Protein AF-A0A966K617-F1 (afdb_monomer_lite)

Structure (mmCIF, N/CA/C/O backbone):
data_AF-A0A966K617-F1
#
_entry.id   AF-A0A966K617-F1
#
loop_
_atom_site.group_PDB
_atom_site.id
_atom_site.type_symbol
_atom_site.label_atom_id
_atom_site.label_alt_id
_atom_site.label_comp_id
_atom_site.label_asym_id
_atom_site.label_entity_id
_atom_site.label_seq_id
_atom_site.pdbx_PDB_ins_code
_atom_site.Cartn_x
_atom_site.Cartn_y
_atom_site.Cartn_z
_atom_site.occupancy
_atom_site.B_iso_or_equiv
_atom_site.auth_seq_id
_atom_site.auth_comp_id
_atom_site.auth_asym_id
_atom_site.auth_atom_id
_atom_site.pdbx_PDB_model_num
ATOM 1 N N . MET A 1 1 ? 41.669 4.264 -52.431 1.00 49.34 1 MET A N 1
ATOM 2 C CA . MET A 1 1 ? 40.258 4.720 -52.431 1.00 49.34 1 MET A CA 1
ATOM 3 C C . MET A 1 1 ? 39.314 3.876 -51.551 1.00 49.34 1 MET A C 1
ATOM 5 O O . MET A 1 1 ? 38.221 4.343 -51.289 1.00 49.34 1 MET A O 1
ATOM 9 N N . GLY A 1 2 ? 39.695 2.695 -51.030 1.00 57.81 2 GLY A N 1
ATOM 10 C CA . GLY A 1 2 ? 38.775 1.830 -50.255 1.00 57.81 2 GLY A CA 1
ATOM 11 C C . GLY A 1 2 ? 38.587 2.154 -48.763 1.00 57.81 2 GLY A C 1
ATOM 12 O O . GLY A 1 2 ? 37.581 1.767 -48.182 1.00 57.81 2 GLY A O 1
ATOM 13 N N . HIS A 1 3 ? 39.504 2.894 -48.127 1.00 57.59 3 HIS A N 1
ATOM 14 C CA . HIS A 1 3 ? 39.409 3.154 -46.683 1.00 57.59 3 HIS A CA 1
ATOM 15 C C . HIS A 1 3 ? 38.232 4.062 -46.298 1.00 57.59 3 HIS A C 1
ATOM 17 O O . HIS A 1 3 ? 37.637 3.848 -45.252 1.00 57.59 3 HIS A O 1
ATOM 23 N N . HIS A 1 4 ? 37.863 5.041 -47.129 1.00 59.19 4 HIS A N 1
ATOM 24 C CA . HIS A 1 4 ? 36.828 6.031 -46.799 1.00 59.19 4 HIS A CA 1
ATOM 25 C C . HIS A 1 4 ? 35.401 5.448 -46.816 1.00 59.19 4 HIS A C 1
ATOM 27 O O . HIS A 1 4 ? 34.554 5.881 -46.039 1.00 59.19 4 HIS A O 1
ATOM 33 N N . TYR A 1 5 ? 35.138 4.440 -47.656 1.00 62.50 5 TYR A N 1
ATOM 34 C CA . TYR A 1 5 ? 33.824 3.786 -47.741 1.00 62.50 5 TYR A CA 1
ATOM 35 C C . TYR A 1 5 ? 33.515 2.952 -46.485 1.00 62.50 5 TYR A C 1
ATOM 37 O O . TYR A 1 5 ? 32.450 3.102 -45.894 1.00 62.50 5 TYR A O 1
ATOM 45 N N . GLY A 1 6 ? 34.493 2.188 -45.982 1.00 71.38 6 GLY A N 1
ATOM 46 C CA . GLY A 1 6 ? 34.322 1.367 -44.774 1.00 71.38 6 GLY A CA 1
ATOM 47 C C . GLY A 1 6 ? 34.235 2.147 -43.450 1.00 71.38 6 GLY A C 1
ATOM 48 O O . GLY A 1 6 ? 33.908 1.565 -42.416 1.00 71.38 6 GLY A O 1
ATOM 49 N N . TRP A 1 7 ? 34.549 3.449 -43.431 1.00 73.12 7 TRP A N 1
ATOM 50 C CA . TRP A 1 7 ? 34.250 4.321 -42.283 1.00 73.12 7 TRP A CA 1
ATOM 51 C C . TRP A 1 7 ? 32.793 4.782 -42.296 1.00 73.12 7 TRP A C 1
ATOM 53 O O . TRP A 1 7 ? 32.153 4.754 -41.253 1.00 73.12 7 TRP A O 1
ATOM 63 N N . ILE A 1 8 ? 32.262 5.148 -43.465 1.00 76.62 8 ILE A N 1
ATOM 64 C CA . ILE A 1 8 ? 30.869 5.593 -43.616 1.00 76.62 8 ILE A CA 1
ATOM 65 C C . ILE A 1 8 ? 29.894 4.448 -43.315 1.00 76.62 8 ILE A C 1
ATOM 67 O O . ILE A 1 8 ? 28.911 4.660 -42.611 1.00 76.62 8 ILE A O 1
ATOM 71 N N . GLU A 1 9 ? 30.177 3.237 -43.802 1.00 79.44 9 GLU A N 1
ATOM 72 C CA . GLU A 1 9 ? 29.354 2.050 -43.517 1.00 79.44 9 GLU A CA 1
ATOM 73 C C . GLU A 1 9 ? 29.315 1.737 -42.016 1.00 79.44 9 GLU A C 1
ATOM 75 O O . GLU A 1 9 ? 28.233 1.626 -41.448 1.00 79.44 9 GLU A O 1
ATOM 80 N N . ARG A 1 10 ? 30.472 1.730 -41.335 1.00 80.81 10 ARG A N 1
ATOM 81 C CA . ARG A 1 10 ? 30.534 1.549 -39.872 1.00 80.81 10 ARG A CA 1
ATOM 82 C C . ARG A 1 10 ? 29.798 2.641 -39.100 1.00 80.81 10 ARG A C 1
ATOM 84 O O . ARG A 1 10 ? 29.180 2.350 -38.081 1.00 80.81 10 ARG A O 1
ATOM 91 N N . ASP A 1 11 ? 29.866 3.886 -39.561 1.00 83.94 11 ASP A N 1
ATOM 92 C CA . ASP A 1 11 ? 29.184 5.011 -38.917 1.00 83.94 11 ASP A CA 1
ATOM 93 C C . ASP A 1 11 ? 27.656 4.904 -39.069 1.00 83.94 11 ASP A C 1
ATOM 95 O O . ASP A 1 11 ? 26.906 5.207 -38.140 1.00 83.94 11 ASP A O 1
ATOM 99 N N . ASN A 1 12 ? 27.181 4.406 -40.215 1.00 86.38 12 ASN A N 1
ATOM 100 C CA . ASN A 1 12 ? 25.768 4.101 -40.442 1.00 86.38 12 ASN A CA 1
ATOM 101 C C . ASN A 1 12 ? 25.293 2.892 -39.625 1.00 86.38 12 ASN A C 1
ATOM 103 O O . ASN A 1 12 ? 24.245 2.980 -38.985 1.00 86.38 12 ASN A O 1
ATOM 107 N N . ASP A 1 13 ? 26.070 1.810 -39.566 1.00 87.19 13 ASP A N 1
ATOM 108 C CA . ASP A 1 13 ? 25.762 0.644 -38.728 1.00 87.19 13 ASP A CA 1
ATOM 109 C C . ASP A 1 13 ? 25.704 1.022 -37.245 1.00 87.19 13 ASP A C 1
ATOM 111 O O . ASP A 1 13 ? 24.799 0.611 -36.516 1.00 87.19 13 ASP A O 1
ATOM 115 N N . MET A 1 14 ? 26.626 1.878 -36.798 1.00 90.62 14 MET A N 1
ATOM 116 C CA . MET A 1 14 ? 26.621 2.410 -35.440 1.00 90.62 14 MET A CA 1
ATOM 117 C C . MET A 1 14 ? 25.371 3.257 -35.172 1.00 90.62 14 MET A C 1
ATOM 119 O O . MET A 1 14 ? 24.741 3.093 -34.127 1.00 90.62 14 MET A O 1
ATOM 123 N N . LYS A 1 15 ? 24.960 4.123 -36.108 1.00 89.75 15 LYS A N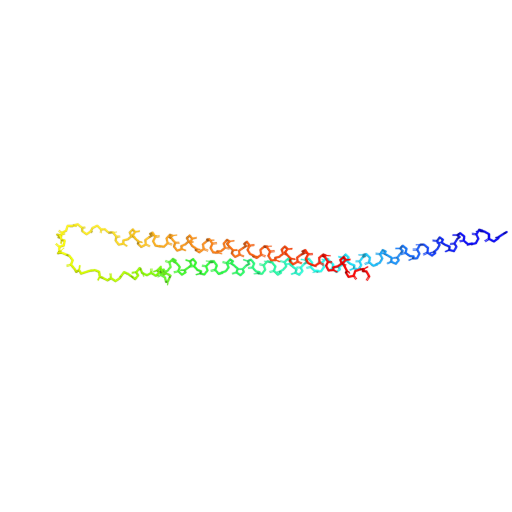 1
ATOM 124 C CA . LYS A 1 15 ? 23.714 4.904 -35.988 1.00 89.75 15 LYS A CA 1
ATOM 125 C C . LYS A 1 15 ? 22.484 4.007 -35.895 1.00 89.75 15 LYS A C 1
ATOM 127 O O . LYS A 1 15 ? 21.619 4.262 -35.058 1.00 89.75 15 LYS A O 1
ATOM 132 N N . LEU A 1 16 ? 22.418 2.947 -36.700 1.00 91.81 16 LEU A N 1
ATOM 133 C CA . LEU A 1 16 ? 21.334 1.965 -36.645 1.00 91.81 16 LEU A CA 1
ATOM 134 C C . LEU A 1 16 ? 21.322 1.212 -35.308 1.00 91.81 16 LEU A C 1
ATOM 136 O O . LEU A 1 16 ? 20.262 1.050 -34.705 1.00 91.81 16 LEU A O 1
ATOM 140 N N . ALA A 1 17 ? 22.489 0.818 -34.795 1.00 90.75 17 ALA A N 1
ATOM 141 C CA . ALA A 1 17 ? 22.609 0.168 -33.491 1.00 90.75 17 ALA A CA 1
ATOM 142 C C . ALA A 1 17 ? 22.190 1.091 -32.331 1.00 90.75 17 ALA A C 1
ATOM 144 O O . ALA A 1 17 ? 21.492 0.649 -31.417 1.00 90.75 17 ALA A O 1
ATOM 145 N N . ILE A 1 18 ? 22.567 2.374 -32.377 1.00 92.44 18 ILE A N 1
ATOM 146 C CA . ILE A 1 18 ? 22.136 3.382 -31.395 1.00 92.44 18 ILE A CA 1
ATOM 147 C C . ILE A 1 18 ? 20.621 3.577 -31.469 1.00 92.44 18 ILE A C 1
ATOM 149 O O . ILE A 1 18 ? 19.954 3.559 -30.438 1.00 92.44 18 ILE A O 1
ATOM 153 N N . ALA A 1 19 ? 20.065 3.728 -32.675 1.00 93.94 19 ALA A N 1
ATOM 154 C CA . ALA A 1 19 ? 18.627 3.891 -32.866 1.00 93.94 19 ALA A CA 1
ATOM 155 C C . ALA A 1 19 ? 17.846 2.696 -32.300 1.00 93.94 19 ALA A C 1
ATOM 157 O O . ALA A 1 19 ? 16.884 2.894 -31.558 1.00 93.94 19 ALA A O 1
ATOM 158 N N . LYS A 1 20 ? 18.314 1.471 -32.567 1.00 92.62 20 LYS A N 1
ATOM 159 C CA . LYS A 1 20 ? 17.727 0.243 -32.024 1.00 92.62 20 LYS A CA 1
ATOM 160 C C . LYS A 1 20 ? 17.771 0.211 -30.492 1.00 92.62 20 LYS A C 1
ATOM 162 O O . LYS A 1 20 ? 16.737 -0.001 -29.866 1.00 92.62 20 LYS A O 1
ATOM 167 N N . LYS A 1 21 ? 18.929 0.492 -29.878 1.00 90.56 21 LYS A N 1
ATOM 168 C CA . LYS A 1 21 ? 19.056 0.544 -28.409 1.00 90.56 21 LYS A CA 1
ATOM 169 C C . LYS A 1 21 ? 18.182 1.628 -27.775 1.00 90.56 21 LYS A C 1
ATOM 171 O O . LYS A 1 21 ? 17.605 1.404 -26.715 1.00 90.56 21 LYS A O 1
ATOM 176 N N . ASN A 1 22 ? 18.044 2.783 -28.422 1.00 92.06 22 ASN A N 1
ATOM 177 C CA . ASN A 1 22 ? 17.156 3.844 -27.949 1.00 92.06 22 ASN A CA 1
ATOM 178 C C . ASN A 1 22 ? 15.683 3.410 -27.992 1.00 92.06 22 ASN A C 1
ATOM 180 O O . ASN A 1 22 ? 14.925 3.737 -27.082 1.00 92.06 22 ASN A O 1
ATOM 184 N N . GLU A 1 23 ? 15.264 2.674 -29.024 1.00 93.19 23 GLU A N 1
ATOM 185 C CA . GLU A 1 23 ? 13.900 2.144 -29.109 1.00 93.19 23 GLU A CA 1
ATOM 186 C C . GLU A 1 23 ? 13.631 1.075 -28.039 1.00 93.19 23 GLU A C 1
ATOM 188 O O . GLU A 1 23 ? 12.584 1.103 -27.391 1.00 93.19 23 GLU A O 1
ATOM 193 N N . GLU A 1 24 ? 14.586 0.171 -27.807 1.00 88.94 24 GLU A N 1
ATOM 194 C CA . GLU A 1 24 ? 14.524 -0.817 -26.721 1.00 88.94 24 GLU A CA 1
ATOM 195 C C . GLU A 1 24 ? 14.412 -0.133 -25.348 1.00 88.94 24 GLU A C 1
ATOM 197 O O . GLU A 1 24 ? 13.536 -0.488 -24.559 1.00 88.94 24 GLU A O 1
ATOM 202 N N . SER A 1 25 ? 15.213 0.911 -25.096 1.00 88.50 25 SER A N 1
ATOM 203 C CA . SER A 1 25 ? 15.138 1.708 -23.862 1.00 88.50 25 SER A CA 1
ATOM 204 C C . SER A 1 25 ? 13.761 2.347 -23.673 1.00 88.50 25 SER A C 1
ATOM 206 O O . SER A 1 25 ? 13.175 2.247 -22.598 1.00 88.50 25 SER A O 1
ATOM 208 N N . ARG A 1 26 ? 13.192 2.944 -24.730 1.00 91.56 26 ARG A N 1
ATOM 209 C CA . ARG A 1 26 ? 11.855 3.563 -24.671 1.00 91.56 26 ARG A CA 1
ATOM 210 C C . ARG A 1 26 ? 10.757 2.557 -24.338 1.00 91.56 26 ARG A C 1
ATOM 212 O O . ARG A 1 26 ? 9.853 2.883 -23.575 1.00 91.56 26 ARG A O 1
ATOM 219 N N . LYS A 1 27 ? 10.821 1.342 -24.892 1.00 89.81 27 LYS A N 1
ATOM 220 C CA . LYS A 1 27 ? 9.849 0.278 -24.576 1.00 89.81 27 LYS A CA 1
ATOM 221 C C . LYS A 1 27 ? 9.923 -0.117 -23.104 1.00 89.81 27 LYS A C 1
ATOM 223 O O . LYS A 1 27 ? 8.887 -0.305 -22.475 1.00 89.81 27 LYS A O 1
ATOM 228 N N . ILE A 1 28 ? 11.127 -0.195 -22.547 1.00 86.81 28 ILE A N 1
ATOM 229 C CA . ILE A 1 28 ? 11.330 -0.529 -21.134 1.00 86.81 28 ILE A CA 1
ATOM 230 C C . ILE A 1 28 ? 10.823 0.588 -20.226 1.00 86.81 28 ILE A C 1
ATOM 232 O O . ILE A 1 28 ? 10.129 0.302 -19.256 1.00 86.81 28 ILE A O 1
ATOM 236 N N . GLU A 1 29 ? 11.100 1.849 -20.556 1.00 87.31 29 GLU A N 1
ATOM 237 C CA . GLU A 1 29 ? 10.570 3.000 -19.816 1.00 87.31 29 GLU A CA 1
ATOM 238 C C . GLU A 1 29 ? 9.035 3.009 -19.798 1.00 87.31 29 GLU A C 1
ATOM 240 O O . GLU A 1 29 ? 8.434 3.200 -18.741 1.00 87.31 29 GLU A O 1
ATOM 245 N N . GLN A 1 30 ? 8.393 2.740 -20.941 1.00 90.12 30 GLN A N 1
ATOM 246 C CA . GLN A 1 30 ? 6.932 2.636 -21.030 1.00 90.12 30 GLN A CA 1
ATOM 247 C C . GLN A 1 30 ? 6.388 1.500 -20.158 1.00 90.12 30 GLN A C 1
ATOM 249 O O . GLN A 1 30 ? 5.502 1.728 -19.335 1.00 90.12 30 GLN A O 1
ATOM 254 N N . GLN A 1 31 ? 6.961 0.300 -20.278 1.00 88.25 31 GLN A N 1
ATOM 255 C CA . GLN A 1 31 ? 6.570 -0.850 -19.459 1.00 88.25 31 GLN A CA 1
ATOM 256 C C . GLN A 1 31 ? 6.768 -0.585 -17.963 1.00 88.25 31 GLN A C 1
ATOM 258 O O . GLN A 1 31 ? 5.940 -0.983 -17.145 1.00 88.25 31 GLN A O 1
ATOM 263 N N . MET A 1 32 ? 7.853 0.093 -17.585 1.00 85.94 32 MET A N 1
ATOM 264 C CA . MET A 1 32 ? 8.121 0.457 -16.197 1.00 85.94 32 MET A CA 1
ATOM 265 C C . MET A 1 32 ? 7.100 1.472 -15.678 1.00 85.94 32 MET A C 1
ATOM 267 O O . MET A 1 32 ? 6.639 1.335 -14.547 1.00 85.94 32 MET A O 1
ATOM 271 N N . GLY A 1 33 ? 6.702 2.442 -16.505 1.00 88.56 33 GLY A N 1
ATOM 272 C CA . GLY A 1 33 ? 5.633 3.384 -16.181 1.00 88.56 33 GLY A CA 1
ATOM 273 C C . GLY A 1 33 ? 4.298 2.686 -15.913 1.00 88.56 33 GLY A C 1
ATOM 274 O O . GLY A 1 33 ? 3.665 2.942 -14.892 1.00 88.56 33 GLY A O 1
ATOM 275 N N . GLU A 1 34 ? 3.898 1.749 -16.775 1.00 90.25 34 GLU A N 1
ATOM 276 C CA . GLU A 1 34 ? 2.667 0.964 -16.591 1.00 90.25 34 GLU A CA 1
ATOM 277 C C . GLU A 1 34 ? 2.699 0.123 -15.308 1.00 90.25 34 GLU A C 1
ATOM 279 O O . GLU A 1 34 ? 1.741 0.116 -14.531 1.00 90.25 34 GLU A O 1
ATOM 284 N N . LYS A 1 35 ? 3.822 -0.554 -15.051 1.00 87.69 35 LYS A N 1
ATOM 285 C CA . LYS A 1 35 ? 4.020 -1.371 -13.846 1.00 87.69 35 LYS A CA 1
ATOM 286 C C . LYS A 1 35 ? 3.998 -0.531 -12.574 1.00 87.69 35 LYS A C 1
ATOM 288 O O . LYS A 1 35 ? 3.397 -0.947 -11.587 1.00 87.69 35 LYS A O 1
ATOM 293 N N . LEU A 1 36 ? 4.603 0.657 -12.600 1.00 89.06 36 LEU A N 1
ATOM 294 C CA . LEU A 1 36 ? 4.591 1.579 -11.468 1.00 89.06 36 LEU A CA 1
ATOM 295 C C . LEU A 1 36 ? 3.163 2.019 -11.124 1.00 89.06 36 LEU A C 1
ATOM 297 O O . LEU A 1 36 ? 2.779 1.962 -9.958 1.00 89.06 36 LEU A O 1
ATOM 301 N N . LEU A 1 37 ? 2.364 2.382 -12.131 1.00 90.81 37 LEU A N 1
ATOM 302 C CA . LEU A 1 37 ? 0.957 2.750 -11.938 1.00 90.81 37 LEU A CA 1
ATOM 303 C C . LEU A 1 37 ? 0.140 1.585 -11.363 1.00 90.81 37 LEU A C 1
ATOM 305 O O . LEU A 1 37 ? -0.636 1.770 -10.427 1.00 90.81 37 LEU A O 1
ATOM 309 N N . ALA A 1 38 ? 0.346 0.368 -11.874 1.00 90.81 38 ALA A N 1
ATOM 310 C CA . ALA A 1 38 ? -0.326 -0.821 -11.357 1.00 90.81 38 ALA A CA 1
ATOM 311 C C . ALA A 1 38 ? 0.049 -1.111 -9.890 1.00 90.81 38 ALA A C 1
ATOM 313 O O . ALA A 1 38 ? -0.824 -1.430 -9.076 1.00 90.81 38 ALA A O 1
ATOM 314 N N . GLN A 1 39 ? 1.330 -0.971 -9.535 1.00 90.00 39 GLN A N 1
ATOM 315 C CA . GLN A 1 39 ? 1.801 -1.142 -8.160 1.00 90.00 39 GLN A CA 1
ATOM 316 C C . GLN A 1 39 ? 1.258 -0.055 -7.223 1.00 90.00 39 GLN A C 1
ATOM 318 O O . GLN A 1 39 ? 0.864 -0.372 -6.099 1.00 90.00 39 GLN A O 1
ATOM 323 N N . GLU A 1 40 ? 1.193 1.201 -7.670 1.00 91.38 40 GLU A N 1
ATOM 324 C CA . GLU A 1 40 ? 0.589 2.299 -6.906 1.00 91.38 40 GLU A CA 1
ATOM 325 C C . GLU A 1 40 ? -0.889 2.015 -6.611 1.00 91.38 40 GLU A C 1
ATOM 327 O O . GLU A 1 40 ? -1.332 2.113 -5.464 1.00 91.38 40 GLU A O 1
ATOM 332 N N . ASP A 1 41 ? -1.640 1.577 -7.622 1.00 94.44 41 ASP A N 1
ATOM 333 C CA . ASP A 1 41 ? -3.046 1.214 -7.472 1.00 94.44 41 ASP A CA 1
ATOM 334 C C . ASP A 1 41 ? -3.250 0.057 -6.495 1.00 94.44 41 ASP A C 1
ATOM 336 O O . ASP A 1 41 ? -4.157 0.096 -5.656 1.00 94.44 41 ASP A O 1
ATOM 340 N N . GLN A 1 42 ? -2.412 -0.975 -6.582 1.00 91.50 42 GLN A N 1
ATOM 341 C CA . GLN A 1 42 ? -2.463 -2.108 -5.665 1.00 91.50 42 GLN A CA 1
ATOM 342 C C . GLN A 1 42 ? -2.136 -1.679 -4.230 1.00 91.50 42 GLN A C 1
ATOM 344 O O . GLN A 1 42 ? -2.843 -2.067 -3.296 1.00 91.50 42 GLN A O 1
ATOM 349 N N . LEU A 1 43 ? -1.105 -0.852 -4.048 1.00 94.25 43 LEU A N 1
ATOM 350 C CA . LEU A 1 43 ? -0.716 -0.330 -2.742 1.00 94.25 43 LEU A CA 1
ATOM 351 C C . LEU A 1 43 ? -1.832 0.522 -2.131 1.00 94.25 43 LEU A C 1
ATOM 353 O O . LEU A 1 43 ? -2.161 0.350 -0.956 1.00 94.25 43 LEU A O 1
ATOM 357 N N . ARG A 1 44 ? -2.450 1.398 -2.926 1.00 94.62 44 ARG A N 1
ATOM 358 C CA . ARG A 1 44 ? -3.575 2.230 -2.492 1.00 94.62 44 ARG A CA 1
ATOM 359 C C . ARG A 1 44 ? -4.757 1.376 -2.037 1.00 94.62 44 ARG A C 1
ATOM 361 O O . ARG A 1 44 ? -5.252 1.575 -0.931 1.00 94.62 44 ARG A O 1
ATOM 368 N N . LYS A 1 45 ? -5.157 0.378 -2.834 1.00 95.44 45 LYS A N 1
ATOM 369 C CA . LYS A 1 45 ? -6.243 -0.552 -2.474 1.00 95.44 45 LYS A CA 1
ATOM 370 C C . LYS A 1 45 ? -5.955 -1.279 -1.163 1.00 95.44 45 LYS A C 1
ATOM 372 O O . LYS A 1 45 ? -6.805 -1.293 -0.279 1.00 95.44 45 LYS A O 1
ATOM 377 N N . ALA A 1 46 ? -4.748 -1.822 -1.009 1.00 94.50 46 ALA A N 1
ATOM 378 C CA . ALA A 1 46 ? -4.356 -2.516 0.213 1.00 94.50 46 ALA A CA 1
ATOM 379 C C . ALA A 1 46 ? -4.398 -1.587 1.441 1.00 94.50 46 ALA A C 1
ATOM 381 O O . ALA A 1 46 ? -4.910 -1.964 2.493 1.00 94.50 46 ALA A O 1
ATOM 382 N N . GLN A 1 47 ? -3.927 -0.344 1.310 1.00 94.38 47 GLN A N 1
ATOM 383 C CA . GLN A 1 47 ? -4.003 0.642 2.391 1.00 94.38 47 GLN A CA 1
ATOM 384 C C . GLN A 1 47 ? -5.445 1.015 2.753 1.00 94.38 47 GLN A C 1
ATOM 386 O O . GLN A 1 47 ? -5.759 1.168 3.935 1.00 94.38 47 GLN A O 1
ATOM 391 N N . ASP A 1 48 ? -6.325 1.156 1.766 1.00 96.25 48 ASP A N 1
ATOM 392 C CA . ASP A 1 48 ? -7.732 1.472 2.005 1.00 96.25 48 ASP A CA 1
ATOM 393 C C . ASP A 1 48 ? -8.481 0.302 2.657 1.00 96.25 48 ASP A C 1
ATOM 395 O O . ASP A 1 48 ? -9.319 0.518 3.536 1.00 96.25 48 ASP A O 1
ATOM 399 N N . GLU A 1 49 ? -8.131 -0.941 2.323 1.00 95.62 49 GLU A N 1
ATOM 400 C CA . GLU A 1 49 ? -8.635 -2.123 3.026 1.00 95.62 49 GLU A CA 1
ATOM 401 C C . GLU A 1 49 ? -8.221 -2.144 4.500 1.00 95.62 49 GLU A C 1
ATOM 403 O O . GLU A 1 49 ? -9.061 -2.419 5.362 1.00 95.62 49 GLU A O 1
ATOM 408 N N . VAL A 1 50 ? -6.960 -1.818 4.806 1.00 94.94 50 VAL A N 1
ATOM 409 C CA . VAL A 1 50 ? -6.481 -1.721 6.195 1.00 94.94 50 VAL A CA 1
ATOM 410 C C . VAL A 1 50 ? -7.250 -0.641 6.951 1.00 94.94 50 VAL A C 1
ATOM 412 O O . VAL A 1 50 ? -7.761 -0.910 8.037 1.00 94.94 50 VAL A O 1
ATOM 415 N N . LYS A 1 51 ? -7.430 0.549 6.361 1.00 95.62 51 LYS A N 1
ATOM 416 C CA . LYS A 1 51 ? -8.240 1.620 6.970 1.00 95.62 51 LYS A CA 1
ATOM 417 C C . LYS A 1 51 ? -9.673 1.162 7.237 1.00 95.62 51 LYS A C 1
ATOM 419 O O . LYS A 1 51 ? -10.189 1.376 8.329 1.00 95.62 51 LYS A O 1
ATOM 424 N N . LYS A 1 52 ? -10.313 0.497 6.270 1.00 96.12 52 LYS A N 1
ATOM 425 C CA . LYS A 1 52 ? -11.689 0.002 6.413 1.00 96.12 52 LYS A CA 1
ATOM 426 C C . LYS A 1 52 ? -11.810 -1.019 7.547 1.00 96.12 52 LYS A C 1
ATOM 428 O O . LYS A 1 52 ? -12.751 -0.940 8.334 1.00 96.12 52 LYS A O 1
ATOM 433 N N . LYS A 1 53 ? -10.863 -1.957 7.647 1.00 95.00 53 LYS A N 1
ATOM 434 C CA . LYS A 1 53 ? -10.811 -2.946 8.737 1.00 95.00 53 LYS A CA 1
ATOM 435 C C . LYS A 1 53 ? -10.569 -2.276 10.088 1.00 95.00 53 LYS A C 1
ATOM 437 O O . LYS A 1 53 ? -11.286 -2.586 11.034 1.00 95.00 53 LYS A O 1
ATOM 442 N N . GLN A 1 54 ? -9.638 -1.323 10.157 1.00 95.44 54 GLN A N 1
ATOM 443 C CA . GLN A 1 54 ? -9.363 -0.539 11.362 1.00 95.44 54 GLN A CA 1
ATOM 444 C C . GLN A 1 54 ? -10.632 0.179 11.845 1.00 95.44 54 GLN A C 1
ATOM 446 O O . GLN A 1 54 ? -11.030 0.009 12.994 1.00 95.44 54 GLN A O 1
ATOM 451 N N . SER A 1 55 ? -11.326 0.910 10.966 1.00 94.81 55 SER A N 1
ATOM 452 C CA . SER A 1 55 ? -12.574 1.598 11.324 1.00 94.81 55 SER A CA 1
ATOM 453 C C . SER A 1 55 ? -13.677 0.635 11.775 1.00 94.81 55 SER A C 1
ATOM 455 O O . SER A 1 55 ? -14.384 0.930 12.736 1.00 94.81 55 SER A O 1
ATOM 457 N N . ALA A 1 56 ? -13.818 -0.522 11.121 1.00 94.81 56 ALA A N 1
ATOM 458 C CA . ALA A 1 56 ? -14.799 -1.530 11.519 1.00 94.81 56 ALA A CA 1
ATOM 459 C C . ALA A 1 56 ? -14.499 -2.115 12.910 1.00 94.81 56 ALA A C 1
ATOM 461 O O . ALA A 1 56 ? -15.415 -2.282 13.712 1.00 94.81 56 ALA A O 1
ATOM 462 N N . MET A 1 57 ? -13.229 -2.394 13.217 1.00 93.56 57 MET A N 1
ATOM 463 C CA . MET A 1 57 ? -12.820 -2.899 14.532 1.00 93.56 57 MET A CA 1
ATOM 464 C C . MET A 1 57 ? -13.021 -1.856 15.632 1.00 93.56 57 MET A C 1
ATOM 466 O O . MET A 1 57 ? -13.541 -2.193 16.694 1.00 93.56 57 MET A O 1
ATOM 470 N N . HIS A 1 58 ? -12.702 -0.589 15.360 1.00 93.94 58 HIS A N 1
ATOM 471 C CA . HIS A 1 58 ? -12.979 0.525 16.275 1.00 93.94 58 HIS A CA 1
ATOM 472 C C . HIS A 1 58 ? -14.472 0.655 16.597 1.00 93.94 58 HIS A C 1
ATOM 474 O O . HIS A 1 58 ? -14.846 0.869 17.748 1.00 93.94 58 HIS A O 1
ATOM 480 N N . GLU A 1 59 ? -15.352 0.456 15.616 1.00 93.62 59 GLU A N 1
ATOM 481 C CA . GLU A 1 59 ? -16.798 0.470 15.863 1.00 93.62 59 GLU A CA 1
ATOM 482 C C . GLU A 1 59 ? -17.252 -0.714 16.738 1.00 93.62 59 GLU A C 1
ATOM 484 O O . GLU A 1 59 ? -18.081 -0.559 17.640 1.00 93.62 59 GLU A O 1
ATOM 489 N N . LEU A 1 60 ? -16.671 -1.901 16.541 1.00 90.56 60 LEU A N 1
ATOM 490 C CA . LEU A 1 60 ? -16.933 -3.061 17.401 1.00 90.56 60 LEU A CA 1
ATOM 491 C C . LEU A 1 60 ? -16.425 -2.852 18.836 1.00 90.56 60 LEU A C 1
ATOM 493 O O . LEU A 1 60 ? -17.096 -3.273 19.783 1.00 90.56 60 LEU A O 1
ATOM 497 N N . ALA A 1 61 ? -15.282 -2.185 19.005 1.00 89.44 61 ALA A N 1
ATOM 498 C CA . ALA A 1 61 ? -14.749 -1.809 20.312 1.00 89.44 61 ALA A CA 1
ATOM 499 C C . ALA A 1 61 ? -15.666 -0.792 21.014 1.00 89.44 61 ALA A C 1
ATOM 501 O O . ALA A 1 61 ? -16.090 -1.013 22.150 1.00 89.44 61 ALA A O 1
ATOM 502 N N . ARG A 1 62 ? -16.087 0.265 20.307 1.00 87.00 62 ARG A N 1
ATOM 503 C CA . ARG A 1 62 ? -16.969 1.316 20.844 1.00 87.00 62 ARG A CA 1
ATOM 504 C C . ARG A 1 62 ? -18.338 0.786 21.266 1.00 87.00 62 ARG A C 1
ATOM 506 O O . ARG A 1 62 ? -18.853 1.156 22.327 1.00 87.00 62 ARG A O 1
ATOM 513 N N . THR A 1 63 ? -18.911 -0.109 20.462 1.00 88.31 63 THR A N 1
ATOM 514 C CA . THR A 1 63 ? -20.186 -0.782 20.765 1.00 88.31 63 THR A CA 1
ATOM 515 C C . THR A 1 63 ? -20.053 -1.871 21.838 1.00 88.31 63 THR A C 1
ATOM 517 O O . THR A 1 63 ? -21.063 -2.430 22.262 1.00 88.31 63 THR A O 1
ATOM 520 N N . GLY A 1 64 ? -18.836 -2.166 22.316 1.00 82.81 64 GLY A N 1
ATOM 521 C CA . GLY A 1 64 ? -18.575 -3.168 23.355 1.00 82.81 64 GLY A CA 1
ATOM 522 C C . GLY A 1 64 ? -18.791 -4.612 22.896 1.00 82.81 64 GLY A C 1
ATOM 523 O O . GLY A 1 64 ? -18.973 -5.500 23.730 1.00 82.81 64 GLY A O 1
ATOM 524 N N . ARG A 1 65 ? -18.815 -4.844 21.576 1.00 85.69 65 ARG A N 1
ATOM 525 C CA . ARG A 1 65 ? -18.949 -6.174 20.962 1.00 85.69 65 ARG A CA 1
ATOM 526 C C . ARG A 1 65 ? -17.620 -6.922 20.898 1.00 85.69 65 ARG A C 1
ATOM 528 O O . ARG A 1 65 ? -17.633 -8.145 20.790 1.00 85.69 65 ARG A O 1
ATOM 535 N N . LEU A 1 66 ? -16.499 -6.204 20.965 1.00 87.56 66 LEU A N 1
ATOM 536 C CA . LEU A 1 66 ? -15.191 -6.779 21.263 1.00 87.56 66 LEU A CA 1
ATOM 537 C C . LEU A 1 66 ? -14.977 -6.772 22.779 1.00 87.56 66 LEU A C 1
ATOM 539 O O . LEU A 1 66 ? -15.189 -5.744 23.420 1.00 87.56 66 LEU A O 1
ATOM 543 N N . ARG A 1 67 ? -14.536 -7.905 23.328 1.00 85.62 67 ARG A N 1
ATOM 544 C CA . ARG A 1 67 ? -14.076 -8.032 24.714 1.00 85.62 67 ARG A CA 1
ATOM 545 C C . ARG A 1 67 ? -12.783 -8.818 24.763 1.00 85.62 67 ARG A C 1
ATOM 547 O O . ARG A 1 67 ? -12.568 -9.700 23.928 1.00 85.62 67 ARG A O 1
ATOM 554 N N . LEU A 1 68 ? -11.945 -8.506 25.741 1.00 85.81 68 LEU A N 1
ATOM 555 C CA . LEU A 1 68 ? -10.775 -9.318 26.020 1.00 85.81 68 LEU A CA 1
ATOM 556 C C . LEU A 1 68 ? -11.239 -10.659 26.606 1.00 85.81 68 LEU A C 1
ATOM 558 O O . LEU A 1 68 ? -12.222 -10.709 27.352 1.00 85.81 68 LEU A O 1
ATOM 562 N N . PRO A 1 69 ? -10.577 -11.772 26.257 1.00 82.06 69 PRO A N 1
ATOM 563 C CA . PRO A 1 69 ? -10.886 -13.052 26.869 1.00 82.06 69 PRO A CA 1
ATOM 564 C C . PRO A 1 69 ? -10.719 -12.940 28.387 1.00 82.06 69 PRO A C 1
ATOM 566 O O . PRO A 1 69 ? -9.688 -12.472 28.875 1.00 82.06 69 PRO A O 1
ATOM 569 N N . ALA A 1 70 ? -11.745 -13.360 29.130 1.00 74.31 70 ALA A N 1
ATOM 570 C CA . ALA A 1 70 ? -11.674 -13.384 30.581 1.00 74.31 70 ALA A CA 1
ATOM 571 C C . ALA A 1 70 ? -10.541 -14.335 31.009 1.00 74.31 70 ALA A C 1
ATOM 573 O O . ALA A 1 70 ? -10.415 -15.420 30.429 1.00 74.31 70 ALA A O 1
ATOM 574 N N . PRO A 1 71 ? -9.719 -13.967 32.006 1.00 69.88 71 PRO A N 1
ATOM 575 C CA . PRO A 1 71 ? -8.687 -14.860 32.506 1.00 69.88 71 PRO A CA 1
ATOM 576 C C . PRO A 1 71 ? -9.345 -16.148 33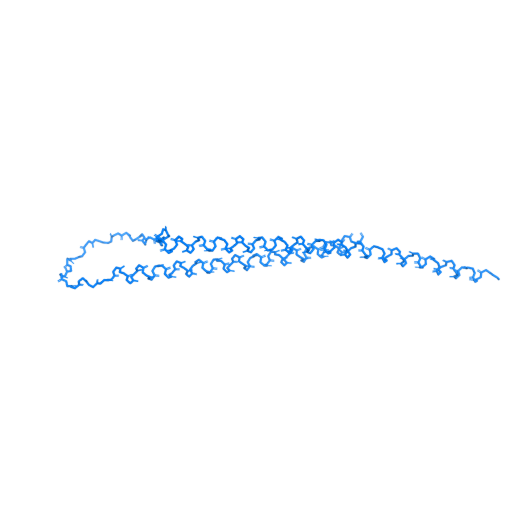.014 1.00 69.88 71 PRO A C 1
ATOM 578 O O . PRO A 1 71 ? -10.201 -16.117 33.899 1.00 69.88 71 PRO A O 1
ATOM 581 N N . SER A 1 72 ? -8.959 -17.290 32.445 1.00 58.22 72 SER A N 1
ATOM 582 C CA . SER A 1 72 ? -9.374 -18.610 32.918 1.00 58.22 72 SER A CA 1
ATOM 583 C C . SER A 1 72 ? -8.606 -18.949 34.196 1.00 58.22 72 SER A C 1
ATOM 585 O O . SER A 1 72 ? -7.687 -19.768 34.185 1.00 58.22 72 SER A O 1
ATOM 587 N N . CYS A 1 73 ? -8.930 -18.278 35.297 1.00 56.06 73 CYS A N 1
ATOM 588 C CA . CYS A 1 73 ? -8.451 -18.693 36.607 1.00 56.06 73 CYS A CA 1
ATOM 589 C C . CYS A 1 73 ? -9.268 -19.923 37.037 1.00 56.06 73 CYS A C 1
A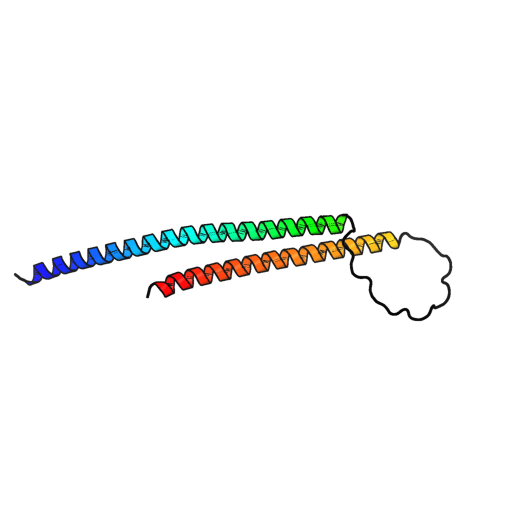TOM 591 O O . CYS A 1 73 ? -10.496 -19.815 37.111 1.00 56.06 73 CYS A O 1
ATOM 593 N N . PRO A 1 74 ? -8.658 -21.086 37.338 1.00 55.91 74 PRO A N 1
ATOM 594 C CA . PRO A 1 74 ? -9.349 -22.075 38.155 1.00 55.91 74 PRO A CA 1
ATOM 595 C C . PRO A 1 74 ? -9.713 -21.393 39.481 1.00 55.91 74 PRO A C 1
ATOM 597 O O . PRO A 1 74 ? -8.868 -20.736 40.088 1.00 55.91 74 PRO A O 1
ATOM 600 N N . GLN A 1 75 ? -10.982 -21.464 39.889 1.00 51.22 75 GLN A N 1
ATOM 601 C CA . GLN A 1 75 ? -11.411 -20.916 41.174 1.00 51.22 75 GLN A CA 1
ATOM 602 C C . GLN A 1 75 ? -10.649 -21.627 42.295 1.00 51.22 75 GLN A C 1
ATOM 604 O O . GLN A 1 75 ? -10.884 -22.809 42.539 1.00 51.22 75 GLN A O 1
ATOM 609 N N . ASP A 1 76 ? -9.774 -20.906 42.992 1.00 52.62 76 ASP A N 1
ATOM 610 C CA . ASP A 1 76 ? -9.381 -21.303 44.339 1.00 52.62 76 ASP A CA 1
ATOM 611 C C . ASP A 1 76 ? -10.570 -21.084 45.289 1.00 52.62 76 ASP A C 1
ATOM 613 O O . ASP A 1 76 ? -11.393 -20.183 45.090 1.00 52.62 76 ASP A O 1
ATOM 617 N N . ALA A 1 77 ? -10.698 -21.974 46.273 1.00 56.16 77 ALA A N 1
ATOM 618 C CA . ALA A 1 77 ? -11.858 -22.122 47.153 1.00 56.16 77 ALA A CA 1
ATOM 619 C C . ALA A 1 77 ? -12.325 -20.796 47.809 1.00 56.16 77 ALA A C 1
ATOM 621 O O . ALA A 1 77 ? -11.505 -19.918 48.089 1.00 56.16 77 ALA A O 1
ATOM 622 N N . PRO A 1 78 ? -13.634 -20.638 48.108 1.00 53.53 78 PRO A N 1
ATOM 623 C CA . PRO A 1 78 ? -14.174 -19.381 48.619 1.00 53.53 78 PRO A CA 1
ATOM 624 C C . PRO A 1 78 ? -13.574 -19.041 49.989 1.00 53.53 78 PRO A C 1
ATOM 626 O O . PRO A 1 78 ? -13.828 -19.729 50.977 1.00 53.53 78 PRO A O 1
ATOM 629 N N . SER A 1 79 ? -12.804 -17.954 50.058 1.00 59.25 79 SER A N 1
ATOM 630 C CA . SER A 1 79 ? -12.457 -17.309 51.328 1.00 59.25 79 SER A CA 1
ATOM 631 C C . SER A 1 79 ? -13.556 -16.331 51.749 1.00 59.25 79 SER A C 1
ATOM 633 O O . SER A 1 79 ? -14.273 -15.781 50.916 1.00 59.25 79 SER A O 1
ATOM 635 N N . ALA A 1 80 ? -13.706 -16.201 53.068 1.00 54.81 80 ALA A N 1
ATOM 636 C CA . ALA A 1 80 ? -14.866 -15.676 53.784 1.00 54.81 80 ALA A CA 1
ATOM 637 C C . ALA A 1 80 ? -15.417 -14.322 53.293 1.00 54.81 80 ALA A C 1
ATOM 639 O O . ALA A 1 80 ? -14.688 -13.468 52.793 1.00 54.81 80 ALA A O 1
ATOM 640 N N . ALA A 1 81 ? -16.727 -14.139 53.506 1.00 52.06 81 ALA A N 1
ATOM 641 C CA . ALA A 1 81 ? -17.504 -12.967 53.113 1.00 52.06 81 ALA A CA 1
ATOM 642 C C . ALA A 1 81 ? -16.845 -11.642 53.539 1.00 52.06 81 ALA A C 1
ATOM 644 O O . ALA A 1 81 ? -16.611 -11.393 54.723 1.00 52.06 81 ALA A O 1
ATOM 645 N N . THR A 1 82 ? -16.587 -10.781 52.556 1.00 52.03 82 THR A N 1
ATOM 646 C CA . THR A 1 82 ? -16.160 -9.396 52.750 1.00 52.03 82 THR A CA 1
ATOM 647 C C . THR A 1 82 ? -17.299 -8.550 53.341 1.00 52.03 82 THR A C 1
ATOM 649 O O . THR A 1 82 ? -18.467 -8.786 53.019 1.00 52.03 82 THR A O 1
ATOM 652 N N . PRO A 1 83 ? -17.006 -7.558 54.207 1.00 49.03 83 PRO A N 1
ATOM 653 C CA . PRO A 1 83 ? -18.033 -6.695 54.781 1.00 49.03 83 PRO A CA 1
ATOM 654 C C . PRO A 1 83 ? -18.673 -5.828 53.693 1.00 49.03 83 PRO A C 1
ATOM 656 O O . PRO A 1 83 ? -17.992 -5.360 52.782 1.00 49.03 83 PRO A O 1
ATOM 659 N N . LEU A 1 84 ? -19.979 -5.588 53.823 1.00 55.19 84 LEU A N 1
ATOM 660 C CA . LEU A 1 84 ? -20.771 -4.719 52.953 1.00 55.19 84 LEU A CA 1
ATOM 661 C C . LEU A 1 84 ? -20.301 -3.257 53.121 1.00 55.19 84 LEU A C 1
ATOM 663 O O . LEU A 1 84 ? -20.795 -2.531 53.979 1.00 55.19 84 LEU A O 1
ATOM 667 N N . GLY A 1 85 ? -19.293 -2.847 52.352 1.00 45.44 85 GLY A N 1
ATOM 668 C CA . GLY A 1 85 ? -18.685 -1.520 52.422 1.00 45.44 85 GLY A CA 1
ATOM 669 C C . GLY A 1 85 ? -18.475 -0.930 51.032 1.00 45.44 85 GLY A C 1
ATOM 670 O O . GLY A 1 85 ? -17.628 -1.406 50.289 1.00 45.44 85 GLY A O 1
ATOM 671 N N . ASP A 1 86 ? -19.258 0.110 50.737 1.00 45.56 86 ASP A N 1
ATOM 672 C CA . ASP A 1 86 ? -19.144 1.069 49.629 1.00 45.56 86 ASP A CA 1
ATOM 673 C C . ASP A 1 86 ? -19.147 0.488 48.198 1.00 45.56 86 ASP A C 1
ATOM 675 O O . ASP A 1 86 ? -18.123 0.127 47.619 1.00 45.56 86 ASP A O 1
ATOM 679 N N . SER A 1 87 ? -20.332 0.451 47.582 1.00 49.28 87 SER A N 1
ATOM 680 C CA . SER A 1 87 ? -20.515 0.197 46.149 1.00 49.28 87 SER A CA 1
ATOM 681 C C . SER A 1 87 ? -20.046 1.403 45.322 1.00 49.28 87 SER A C 1
ATOM 683 O O . SER A 1 87 ? -20.840 2.067 44.656 1.00 49.28 87 SER A O 1
ATOM 685 N N . ARG A 1 88 ? -18.745 1.704 45.355 1.00 48.41 88 ARG A N 1
ATOM 686 C CA . ARG A 1 88 ? -18.112 2.580 44.362 1.00 48.41 88 ARG A CA 1
ATOM 687 C C . ARG A 1 88 ? -18.275 1.964 42.964 1.00 48.41 88 ARG A C 1
ATOM 689 O O . ARG A 1 88 ? -18.264 0.737 42.845 1.00 48.41 88 ARG A O 1
ATOM 696 N N . PRO A 1 89 ? -18.380 2.769 41.890 1.00 47.28 89 PRO A N 1
ATOM 697 C CA . PRO A 1 89 ? -18.559 2.281 40.522 1.00 47.28 89 PRO A CA 1
ATOM 698 C C . PRO A 1 89 ? -17.257 1.689 39.949 1.00 47.28 89 PRO A C 1
ATOM 700 O O . PRO A 1 89 ? -16.817 2.052 38.868 1.00 47.28 89 PRO A O 1
ATOM 703 N N . GLN A 1 90 ? -16.639 0.735 40.645 1.00 51.50 90 GLN A N 1
ATOM 704 C CA . GLN A 1 90 ? -15.425 0.036 40.213 1.00 51.50 90 GLN A CA 1
ATOM 705 C C . GLN A 1 90 ? -15.639 -0.761 38.910 1.00 51.50 90 GLN A C 1
ATOM 707 O O . GLN A 1 90 ? -14.688 -1.101 38.213 1.00 51.50 90 GLN A O 1
ATOM 712 N N . GLN A 1 91 ? -16.899 -1.024 38.547 1.00 51.94 91 GLN A N 1
ATOM 713 C CA . GLN A 1 91 ? -17.277 -1.665 37.287 1.00 51.94 91 GLN A CA 1
ATOM 714 C C . GLN A 1 91 ? -17.158 -0.740 36.063 1.00 51.94 91 GLN A C 1
ATOM 716 O O . GLN A 1 91 ? -16.945 -1.246 34.962 1.00 51.94 91 GLN A O 1
ATOM 721 N N . ASN A 1 92 ? -17.273 0.586 36.223 1.00 56.19 92 ASN A N 1
ATOM 722 C CA . ASN A 1 92 ? -17.179 1.517 35.092 1.00 56.19 92 ASN A CA 1
ATOM 723 C C . ASN A 1 92 ? -15.721 1.737 34.668 1.00 56.19 92 ASN A C 1
ATOM 725 O O . ASN A 1 92 ? -15.416 1.595 33.486 1.00 56.19 92 ASN A O 1
ATOM 729 N N . ASP A 1 93 ? -14.817 1.959 35.626 1.00 60.84 93 ASP A N 1
ATOM 730 C CA . ASP A 1 93 ? -13.396 2.216 35.343 1.00 60.84 93 ASP A CA 1
ATOM 731 C C . ASP A 1 93 ? -12.699 1.001 34.701 1.00 60.84 93 ASP A C 1
ATOM 733 O O . ASP A 1 93 ? -11.897 1.142 33.779 1.00 60.84 93 ASP A O 1
ATOM 737 N N . ALA A 1 94 ? -13.043 -0.219 35.136 1.00 65.38 94 ALA A N 1
ATOM 738 C CA . ALA A 1 94 ? -12.494 -1.449 34.560 1.00 65.38 94 ALA A CA 1
ATOM 739 C C . ALA A 1 94 ? -12.953 -1.682 33.106 1.00 65.38 94 ALA A C 1
ATOM 741 O O . ALA A 1 94 ? -12.176 -2.152 32.277 1.00 65.38 94 ALA A O 1
ATOM 742 N N . SER A 1 95 ? -14.201 -1.325 32.791 1.00 76.19 95 SER A N 1
ATOM 743 C CA . SER A 1 95 ? -14.775 -1.436 31.442 1.00 76.19 95 SER A CA 1
ATOM 744 C C . SER A 1 95 ? -14.188 -0.388 30.487 1.00 76.19 95 SER A C 1
ATOM 746 O O . SER A 1 95 ? -13.968 -0.667 29.307 1.00 76.19 95 SER A O 1
ATOM 748 N N . GLU A 1 96 ? -13.886 0.812 30.990 1.00 81.62 96 GLU A N 1
ATOM 749 C CA . GLU A 1 96 ? -13.217 1.860 30.215 1.00 81.62 96 GLU A CA 1
ATOM 750 C C . GLU A 1 96 ? -11.759 1.499 29.900 1.00 81.62 96 GLU A C 1
ATOM 752 O O . GLU A 1 96 ? -11.333 1.621 28.750 1.00 81.62 96 GLU A O 1
ATOM 757 N N . LEU A 1 97 ? -11.019 0.962 30.876 1.00 87.75 97 LEU A N 1
ATOM 758 C CA . LEU A 1 97 ? -9.654 0.474 30.661 1.00 87.75 97 LEU A CA 1
ATOM 759 C C . LEU A 1 97 ? -9.608 -0.687 29.655 1.00 87.75 97 LEU A C 1
ATOM 761 O O . LEU A 1 97 ? -8.718 -0.730 28.802 1.00 87.75 97 LEU A O 1
ATOM 765 N N . GLU A 1 98 ? -10.565 -1.618 29.721 1.00 87.88 98 GLU A N 1
ATOM 766 C CA . GLU A 1 98 ? -10.681 -2.709 28.746 1.00 87.88 98 GLU A CA 1
ATOM 767 C C . GLU A 1 98 ? -10.889 -2.156 27.329 1.00 87.88 98 GLU A C 1
ATOM 769 O O . GLU A 1 98 ? -10.184 -2.559 26.402 1.00 87.88 98 GLU A O 1
ATOM 774 N N . ARG A 1 99 ? -11.793 -1.183 27.158 1.00 86.75 99 ARG A N 1
ATOM 775 C CA . ARG A 1 99 ? -12.035 -0.520 25.865 1.00 86.75 99 ARG A CA 1
ATOM 776 C C . ARG A 1 99 ? -10.789 0.180 25.334 1.00 86.75 99 ARG A C 1
ATOM 778 O O . ARG A 1 99 ? -10.422 -0.063 24.190 1.00 86.75 99 ARG A O 1
ATOM 785 N N . GLN A 1 100 ? -10.112 0.977 26.163 1.00 90.31 100 GLN A N 1
ATOM 786 C CA . GLN A 1 100 ? -8.861 1.638 25.775 1.00 90.31 100 GLN A CA 1
ATOM 787 C C . GLN A 1 100 ? -7.784 0.623 25.376 1.00 90.31 100 GLN A C 1
ATOM 789 O O . GLN A 1 100 ? -7.070 0.821 24.396 1.00 90.31 100 GLN A O 1
ATOM 794 N N . THR A 1 101 ? -7.691 -0.497 26.097 1.00 92.69 101 THR A N 1
ATOM 795 C CA . THR A 1 101 ? -6.745 -1.572 25.772 1.00 92.69 101 THR A CA 1
ATOM 796 C C . THR A 1 101 ? -7.072 -2.204 24.419 1.00 92.69 101 THR A C 1
ATOM 798 O O . THR A 1 101 ? -6.176 -2.426 23.608 1.00 92.69 101 THR A O 1
ATOM 801 N N . ILE A 1 102 ? -8.351 -2.469 24.142 1.00 93.25 102 ILE A N 1
ATOM 802 C CA . ILE A 1 102 ? -8.802 -3.008 22.854 1.00 93.25 102 ILE A CA 1
ATOM 803 C C . ILE A 1 102 ? -8.496 -2.028 21.715 1.00 93.25 102 ILE A C 1
ATOM 805 O O . ILE A 1 102 ? -7.960 -2.448 20.691 1.00 93.25 102 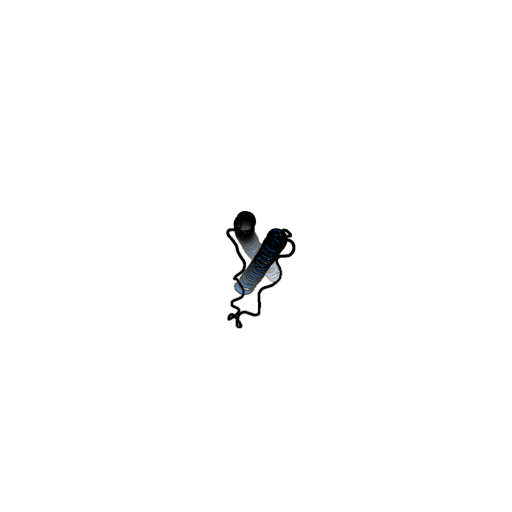ILE A O 1
ATOM 809 N N . GLU A 1 103 ? -8.798 -0.740 21.884 1.00 93.56 103 GLU A N 1
ATOM 810 C CA . GLU A 1 103 ? -8.504 0.299 20.888 1.00 93.56 103 GLU A CA 1
ATOM 811 C C . GLU A 1 103 ? -7.001 0.386 20.592 1.00 93.56 103 GLU A C 1
ATOM 813 O O . GLU A 1 103 ? -6.600 0.365 19.428 1.00 93.56 103 GLU A O 1
ATOM 818 N N . ALA A 1 104 ? -6.158 0.359 21.629 1.00 95.50 104 ALA A N 1
ATOM 819 C CA . ALA A 1 104 ? -4.706 0.345 21.467 1.00 95.50 104 ALA A CA 1
ATOM 820 C C . ALA A 1 104 ? -4.211 -0.898 20.705 1.00 95.50 104 ALA A C 1
ATOM 822 O O . ALA A 1 104 ? -3.345 -0.791 19.836 1.00 95.50 104 ALA A O 1
ATOM 823 N N . LEU A 1 105 ? -4.770 -2.082 20.983 1.00 95.44 105 LEU A N 1
ATOM 824 C CA . LEU A 1 105 ? -4.434 -3.307 20.249 1.00 95.44 105 LEU A CA 1
ATOM 825 C C . LEU A 1 105 ? -4.860 -3.234 18.777 1.00 95.44 105 LEU A C 1
ATOM 827 O O . LEU A 1 105 ? -4.118 -3.696 17.908 1.00 95.44 105 LEU A O 1
ATOM 831 N N . ILE A 1 106 ? -6.023 -2.642 18.488 1.00 95.44 106 ILE A N 1
ATOM 832 C CA . ILE A 1 106 ? -6.494 -2.411 17.116 1.00 95.44 106 ILE A CA 1
ATOM 833 C C . ILE A 1 106 ? -5.524 -1.495 16.368 1.00 95.44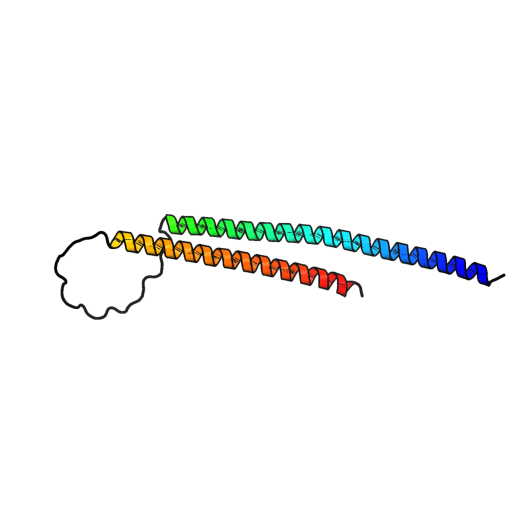 106 ILE A C 1
ATOM 835 O O . ILE A 1 106 ? -5.181 -1.787 15.222 1.00 95.44 106 ILE A O 1
ATOM 839 N N . ASP A 1 107 ? -5.059 -0.419 17.001 1.00 95.50 107 ASP A N 1
ATOM 840 C CA . ASP A 1 107 ? -4.133 0.522 16.370 1.00 95.50 107 ASP A CA 1
ATOM 841 C C . ASP A 1 107 ? -2.755 -0.100 16.121 1.00 95.50 107 ASP A C 1
ATOM 843 O O . ASP A 1 107 ? -2.225 0.028 15.017 1.00 95.50 107 ASP A O 1
ATOM 8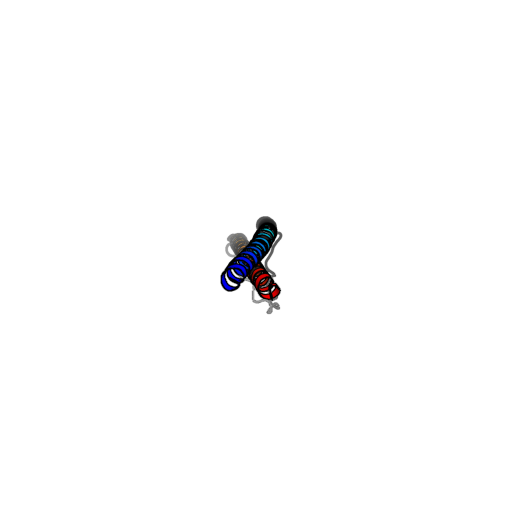47 N N . ILE A 1 108 ? -2.218 -0.866 17.079 1.00 96.75 108 ILE A N 1
ATOM 848 C CA . ILE A 1 108 ? -0.973 -1.629 16.889 1.00 96.75 108 ILE A CA 1
ATOM 849 C C . ILE A 1 108 ? -1.112 -2.608 15.716 1.00 96.75 108 ILE A C 1
ATOM 851 O O . ILE A 1 108 ? -0.221 -2.689 14.868 1.00 96.75 108 ILE A O 1
ATOM 855 N N . ALA A 1 109 ? -2.226 -3.341 15.644 1.00 96.19 109 ALA A N 1
ATOM 856 C CA . ALA A 1 109 ? -2.479 -4.277 14.553 1.00 96.19 109 ALA A CA 1
ATOM 857 C C . ALA A 1 109 ? -2.587 -3.553 13.200 1.00 96.19 109 ALA A C 1
ATOM 859 O O . ALA A 1 109 ? -1.961 -3.971 12.227 1.00 96.19 109 ALA A O 1
ATOM 860 N N . ALA A 1 110 ? -3.314 -2.435 13.141 1.00 95.69 110 ALA A N 1
ATOM 861 C CA . ALA A 1 110 ? -3.461 -1.641 11.925 1.00 95.69 110 ALA A CA 1
ATOM 862 C C . ALA A 1 110 ? -2.126 -1.041 11.456 1.00 95.69 110 ALA A C 1
ATOM 864 O O . ALA A 1 110 ? -1.858 -0.982 10.253 1.00 95.69 110 ALA A O 1
ATOM 865 N N . ASP A 1 111 ? -1.271 -0.606 12.378 1.00 95.56 111 ASP A N 1
ATOM 866 C CA . ASP A 1 111 ? 0.061 -0.107 12.047 1.00 95.56 111 ASP A CA 1
ATOM 867 C C . ASP A 1 111 ? 1.000 -1.230 11.589 1.00 95.56 111 ASP A C 1
ATOM 869 O O . ASP A 1 111 ? 1.745 -1.042 10.621 1.00 95.56 111 ASP A O 1
ATOM 873 N N . GLY A 1 112 ? 0.891 -2.419 12.188 1.00 97.19 112 GLY A N 1
ATOM 874 C CA . GLY A 1 112 ? 1.534 -3.640 11.700 1.00 97.19 112 GLY A CA 1
ATOM 875 C C . GLY A 1 112 ? 1.126 -3.977 10.263 1.00 97.19 112 GLY A C 1
ATOM 876 O O . GLY A 1 112 ? 1.988 -4.149 9.399 1.00 97.19 112 GLY A O 1
ATOM 877 N N . ASP A 1 113 ? -0.174 -3.973 9.965 1.00 96.44 113 ASP A N 1
ATOM 878 C CA . ASP A 1 113 ? -0.705 -4.233 8.622 1.00 96.44 113 ASP A CA 1
ATOM 879 C C . ASP A 1 113 ? -0.218 -3.201 7.593 1.00 96.44 113 ASP A C 1
ATOM 881 O O . ASP A 1 113 ? 0.181 -3.557 6.476 1.00 96.44 113 ASP A O 1
ATOM 885 N N . LYS A 1 114 ? -0.188 -1.909 7.956 1.00 94.38 114 LYS A N 1
ATOM 886 C CA . LYS A 1 114 ? 0.376 -0.848 7.100 1.00 94.38 114 LYS A CA 1
ATOM 887 C C . LYS A 1 114 ? 1.859 -1.085 6.831 1.00 94.38 114 LYS A C 1
ATOM 889 O O . LYS A 1 114 ? 2.303 -0.908 5.694 1.00 94.38 114 LYS A O 1
ATOM 894 N N . ALA A 1 115 ? 2.628 -1.456 7.854 1.00 95.50 115 ALA A N 1
ATOM 895 C CA . ALA A 1 115 ? 4.055 -1.723 7.721 1.00 95.50 115 ALA A CA 1
ATOM 896 C C . ALA A 1 115 ? 4.318 -2.926 6.802 1.00 95.50 115 ALA A C 1
ATOM 898 O O . ALA A 1 115 ? 5.117 -2.814 5.871 1.00 95.50 115 ALA A O 1
ATOM 899 N N . ILE A 1 116 ? 3.587 -4.029 6.989 1.00 96.25 116 ILE A N 1
ATOM 900 C CA . ILE A 1 116 ? 3.668 -5.226 6.138 1.00 96.25 116 ILE A CA 1
ATOM 901 C C . ILE A 1 116 ? 3.300 -4.886 4.691 1.00 96.25 116 ILE A C 1
ATOM 903 O O . ILE A 1 116 ? 4.011 -5.265 3.761 1.00 96.25 116 ILE A O 1
ATOM 907 N N . THR A 1 117 ? 2.230 -4.117 4.489 1.00 95.19 117 THR A N 1
ATOM 908 C CA . THR A 1 117 ? 1.789 -3.697 3.152 1.00 95.19 117 THR A CA 1
ATOM 909 C C . THR A 1 117 ? 2.874 -2.890 2.432 1.00 95.19 117 THR A C 1
ATOM 911 O O . THR A 1 117 ? 3.187 -3.165 1.273 1.00 95.19 117 THR A O 1
ATOM 914 N N . LYS A 1 118 ? 3.499 -1.926 3.122 1.00 92.88 118 LYS A N 1
ATOM 915 C CA . LYS A 1 118 ? 4.610 -1.132 2.568 1.00 92.88 118 LYS A CA 1
ATOM 916 C C . LYS A 1 118 ? 5.838 -1.991 2.263 1.00 92.88 118 LYS A C 1
ATOM 918 O O . LYS A 1 118 ? 6.457 -1.810 1.216 1.00 92.88 118 LYS A O 1
ATOM 923 N N . LEU A 1 119 ? 6.182 -2.923 3.152 1.00 95.25 119 LEU A N 1
ATOM 924 C CA . LEU A 1 119 ? 7.315 -3.826 2.959 1.00 95.25 119 LEU A CA 1
ATOM 925 C C . LEU A 1 119 ? 7.115 -4.706 1.720 1.00 95.25 119 LEU A C 1
ATOM 927 O O . LEU A 1 119 ? 8.005 -4.787 0.877 1.00 95.25 119 LEU A O 1
ATOM 931 N N . ASN A 1 120 ? 5.932 -5.300 1.570 1.00 92.81 120 ASN A N 1
ATOM 932 C CA . ASN A 1 120 ? 5.605 -6.133 0.415 1.00 92.81 120 ASN A CA 1
ATOM 933 C C . ASN A 1 120 ? 5.627 -5.335 -0.894 1.00 92.81 120 ASN A C 1
ATOM 935 O O . ASN A 1 120 ? 6.146 -5.825 -1.896 1.00 92.81 120 ASN A O 1
ATOM 939 N N . ALA A 1 121 ? 5.134 -4.093 -0.884 1.00 92.25 121 ALA A N 1
ATOM 940 C CA . ALA A 1 121 ? 5.229 -3.208 -2.043 1.00 92.25 121 ALA A CA 1
ATOM 941 C C . ALA A 1 121 ? 6.690 -2.907 -2.421 1.00 92.25 121 ALA A C 1
ATOM 943 O O . ALA A 1 121 ? 7.049 -2.985 -3.593 1.00 92.25 121 ALA A O 1
ATOM 944 N N . CYS A 1 122 ? 7.555 -2.647 -1.436 1.00 92.88 122 CYS A N 1
ATOM 945 C CA . CYS A 1 122 ? 8.986 -2.432 -1.664 1.00 92.88 122 CYS A CA 1
ATOM 946 C C . CYS A 1 122 ? 9.672 -3.674 -2.261 1.00 92.88 122 CYS A C 1
ATOM 948 O O . CYS A 1 122 ? 10.401 -3.572 -3.247 1.00 92.88 122 CYS A O 1
ATOM 950 N N . ILE A 1 123 ? 9.393 -4.860 -1.710 1.00 92.94 123 ILE A N 1
ATOM 951 C CA . ILE A 1 123 ? 9.916 -6.134 -2.226 1.00 92.94 123 ILE A CA 1
ATOM 952 C C . ILE A 1 123 ? 9.462 -6.358 -3.673 1.00 92.94 123 ILE A C 1
ATOM 954 O O . ILE A 1 123 ? 10.271 -6.740 -4.520 1.00 92.94 123 ILE A O 1
ATOM 958 N N . SER A 1 124 ? 8.186 -6.096 -3.971 1.00 90.56 124 SER A N 1
ATOM 959 C CA . SER A 1 124 ? 7.642 -6.201 -5.327 1.00 90.56 124 SER A CA 1
ATOM 960 C C . SER A 1 124 ? 8.365 -5.262 -6.292 1.00 90.56 124 SER A C 1
ATOM 962 O O . SER A 1 124 ? 8.856 -5.715 -7.323 1.00 90.56 124 SER A O 1
ATOM 964 N N . ALA A 1 125 ? 8.507 -3.982 -5.935 1.00 88.50 125 ALA A N 1
ATOM 965 C CA . ALA A 1 125 ? 9.211 -2.990 -6.746 1.00 88.50 125 ALA A CA 1
ATOM 966 C C . ALA A 1 125 ? 10.669 -3.395 -7.021 1.00 88.50 125 ALA A C 1
ATOM 968 O O . ALA A 1 125 ? 11.131 -3.331 -8.160 1.00 88.50 125 ALA A O 1
ATOM 969 N N . TYR A 1 126 ? 11.386 -3.881 -6.004 1.00 89.56 126 TYR A N 1
ATOM 970 C CA . TYR A 1 126 ? 12.753 -4.375 -6.171 1.00 89.56 126 TYR A CA 1
ATOM 971 C C . TYR A 1 126 ? 12.829 -5.569 -7.132 1.00 89.56 126 TYR A C 1
ATOM 973 O O . TYR A 1 126 ? 13.656 -5.582 -8.046 1.00 89.56 126 TYR A O 1
ATOM 981 N N . ASN A 1 127 ? 11.965 -6.572 -6.946 1.00 89.81 127 ASN A N 1
ATOM 982 C CA . ASN A 1 127 ? 11.949 -7.765 -7.791 1.00 89.81 127 ASN A CA 1
ATOM 983 C C . ASN A 1 127 ? 11.581 -7.434 -9.242 1.00 89.81 127 ASN A C 1
ATOM 985 O O . ASN A 1 127 ? 12.145 -8.023 -10.162 1.00 89.81 127 ASN A O 1
ATOM 989 N N . GLU A 1 128 ? 10.682 -6.473 -9.447 1.00 86.69 128 GLU A N 1
ATOM 990 C CA . GLU A 1 128 ? 10.302 -5.961 -10.762 1.00 86.69 128 GLU A CA 1
ATOM 991 C C . GLU A 1 128 ? 11.512 -5.358 -11.490 1.00 86.69 128 GLU A C 1
ATOM 993 O O . GLU A 1 128 ? 11.837 -5.779 -12.600 1.00 86.69 128 GLU A O 1
ATOM 998 N N . VAL A 1 129 ? 12.235 -4.441 -10.834 1.00 85.56 129 VAL A N 1
ATOM 999 C CA . VAL A 1 129 ? 13.453 -3.820 -11.384 1.00 85.56 129 VAL A CA 1
ATOM 1000 C C . VAL A 1 129 ? 14.523 -4.872 -11.661 1.00 85.56 129 VAL A C 1
ATOM 1002 O O . VAL A 1 129 ? 15.115 -4.893 -12.738 1.00 85.56 129 VAL A O 1
ATOM 1005 N N . ARG A 1 130 ? 14.752 -5.787 -10.717 1.00 87.44 130 ARG A N 1
ATOM 1006 C CA . ARG A 1 130 ? 15.721 -6.874 -10.883 1.00 87.44 130 ARG A CA 1
ATOM 1007 C C . ARG A 1 130 ? 15.372 -7.776 -12.069 1.00 87.44 130 ARG A C 1
ATOM 1009 O O . ARG A 1 130 ? 16.272 -8.176 -12.801 1.00 87.44 130 ARG A O 1
ATOM 1016 N N . SER A 1 131 ? 14.096 -8.107 -12.252 1.00 86.81 131 SER A N 1
ATOM 1017 C CA . SER A 1 131 ? 13.617 -8.922 -13.373 1.00 86.81 131 SER A CA 1
ATOM 1018 C C . SER A 1 131 ? 13.824 -8.211 -14.710 1.00 86.81 131 SER A C 1
ATOM 1020 O O . SER A 1 131 ? 14.330 -8.819 -15.646 1.00 86.81 131 SER A O 1
ATOM 1022 N N . LEU A 1 132 ? 13.522 -6.909 -14.780 1.00 80.50 132 LEU A N 1
ATOM 1023 C CA . LEU A 1 132 ? 13.757 -6.101 -15.978 1.00 80.50 132 LEU A CA 1
ATOM 1024 C C . LEU A 1 132 ? 15.244 -6.068 -16.356 1.00 80.50 132 LEU A C 1
ATOM 1026 O O . LEU A 1 132 ? 15.578 -6.313 -17.508 1.00 80.50 132 LEU A O 1
ATOM 1030 N N . LEU A 1 133 ? 16.135 -5.839 -15.387 1.00 79.25 133 LEU A N 1
ATOM 1031 C CA . LEU A 1 133 ? 17.580 -5.785 -15.638 1.00 79.25 133 LEU A CA 1
ATOM 1032 C C . LEU A 1 133 ? 18.175 -7.151 -16.010 1.00 79.25 133 LEU A C 1
ATOM 1034 O O . LEU A 1 133 ? 19.043 -7.230 -16.874 1.00 79.25 133 LEU A O 1
ATOM 1038 N N . ASN A 1 134 ? 17.715 -8.234 -15.378 1.00 79.25 134 ASN A N 1
ATOM 1039 C CA . ASN A 1 134 ? 18.229 -9.581 -15.644 1.00 79.25 134 ASN A CA 1
ATOM 1040 C C . ASN A 1 134 ? 17.590 -10.241 -16.876 1.00 79.25 134 ASN A C 1
ATOM 1042 O O . ASN A 1 134 ? 18.184 -11.149 -17.445 1.00 79.25 134 ASN A O 1
ATOM 1046 N N . GLY A 1 135 ? 16.399 -9.802 -17.289 1.00 60.88 135 GLY A N 1
ATOM 1047 C CA . GLY A 1 135 ? 15.735 -10.242 -18.519 1.00 60.88 135 GLY A CA 1
ATOM 1048 C C . GLY A 1 135 ? 16.263 -9.566 -19.790 1.00 60.88 135 GLY A C 1
ATOM 1049 O O . GLY A 1 135 ? 15.812 -9.904 -20.878 1.00 60.88 135 GLY A O 1
ATOM 1050 N N . GLN A 1 136 ? 17.197 -8.615 -19.661 1.00 56.06 136 GLN A N 1
ATOM 1051 C CA . GLN A 1 136 ? 17.873 -7.926 -20.768 1.00 56.06 136 GLN A CA 1
ATOM 1052 C C . GLN A 1 136 ? 19.199 -8.587 -21.208 1.00 56.06 136 GLN A C 1
ATOM 1054 O O . GLN A 1 136 ? 19.965 -7.957 -21.941 1.00 56.06 136 GLN A O 1
ATOM 1059 N N . GLN A 1 137 ? 19.492 -9.819 -20.769 1.00 40.53 137 GLN A N 1
ATOM 1060 C CA . GLN A 1 137 ? 20.655 -10.593 -21.238 1.00 40.53 137 GLN A CA 1
ATOM 1061 C C . GLN A 1 137 ? 20.301 -11.558 -22.366 1.00 40.53 137 GLN A C 1
ATOM 1063 O O . GLN A 1 137 ? 19.270 -12.254 -22.246 1.00 40.53 137 GLN A O 1
#

Secondary structure (DSSP, 8-state):
--HHHHHHHHHHHHHHHHHHHHHHHHHHHHHHHHHHHHHHHHHHHHHHHHHHHHHHHHHHHHTT---PPPP-------PPPPP------HHHHHHHHHHHHHHHHHHHHHHHHHHHHHHHHHHHHHHHHHHHHHTT-

Foldseek 3Di:
DPPVVVVVVVVVVVVVVVVVVVVVVVVLVVVLVVVVVVLVVVLVVLLVVLVVVLVVQLVCLVVVVDFDPDPPDDDDDDDDDDDPDDPDPPVVVVSVVRSVVSNVVSVVVSVVSNVVSVVVSVVVSVVVVVCSVVVVD

Radius of gyration: 32.72 Å; chains: 1; bounding box: 61×28×107 Å

pLDDT: mean 81.65, std 16.07, range [40.53, 97.19]

Sequence (137 aa):
MGHHYGWIERDNDMKLAIAKKNEESRKIEQQMGEKLLAQEDQLRKAQDEVKKKQSAMHELARTGRLRLPAPSCPQDAPSAATPLGDSRPQQNDASELERQTIEALIDIAADGDKAITKLNACISAYNEVRSLLNGQQ